Protein AF-A0A5B7TLY6-F1 (afdb_monomer_lite)

Foldseek 3Di:
DLLVQLVVVLVVLLVVLQVVCVVVVDPDHSNVSSVVSVVVCCVVVVDPCVSHVVNVVVVVVD

pLDDT: mean 84.22, std 6.8, range [51.25, 91.44]

Secondary structure (DSSP, 8-state):
-HHHHHHHHHHHHHHHHHHHHHHHT-SS-HHHHHHHHHHHHHHTTSS-GGGTHHHHHHHH--

Radius of gyration: 11.93 Å; chains: 1; bounding box: 23×29×36 Å

Sequence (62 aa):
MRYLRQFVIILFIAFIGEILNKIFNIPIPGNILGMVLLLFALIFGVIKLDYVDEVSKFLLEN

Structure (mmCIF, N/CA/C/O backbone):
data_AF-A0A5B7TLY6-F1
#
_entry.id   AF-A0A5B7TLY6-F1
#
loop_
_atom_site.group_PDB
_atom_site.id
_atom_site.type_symbol
_atom_site.label_atom_id
_atom_site.label_alt_id
_atom_site.label_comp_id
_atom_site.label_asym_id
_atom_site.label_entity_id
_atom_site.label_seq_id
_atom_site.pdbx_PDB_ins_code
_atom_site.Cartn_x
_atom_site.Cartn_y
_atom_site.Cartn_z
_atom_site.occupancy
_atom_site.B_iso_or_equiv
_atom_site.auth_seq_id
_atom_site.auth_comp_id
_atom_site.auth_asym_id
_atom_site.auth_atom_id
_atom_site.pdbx_PDB_model_num
ATOM 1 N N . MET A 1 1 ? -1.516 4.135 18.640 1.00 61.75 1 MET A N 1
ATOM 2 C CA . MET A 1 1 ? -0.618 3.108 18.051 1.00 61.75 1 MET A CA 1
ATOM 3 C C . MET A 1 1 ? -1.175 2.403 16.803 1.00 61.75 1 MET A C 1
ATOM 5 O O . MET A 1 1 ? -0.373 1.888 16.037 1.00 61.75 1 MET A O 1
ATOM 9 N N . ARG A 1 2 ? -2.502 2.326 16.573 1.00 68.69 2 ARG A N 1
ATOM 10 C CA . ARG A 1 2 ? -3.068 1.586 15.422 1.00 68.69 2 ARG A CA 1
ATOM 11 C C . ARG A 1 2 ? -2.744 2.241 14.071 1.00 68.69 2 ARG A C 1
ATOM 13 O O . ARG A 1 2 ? -2.197 1.552 13.224 1.00 68.69 2 ARG A O 1
ATOM 20 N N . TYR A 1 3 ? -2.925 3.558 13.945 1.00 75.31 3 TYR A N 1
ATOM 21 C CA . TYR A 1 3 ? -2.588 4.336 12.742 1.00 75.31 3 TYR A CA 1
ATOM 22 C C . TYR A 1 3 ? -1.135 4.167 12.274 1.00 75.31 3 TYR A C 1
ATOM 24 O O . TYR A 1 3 ? -0.905 3.849 11.117 1.00 75.31 3 TYR A O 1
ATOM 32 N N . LEU A 1 4 ? -0.151 4.271 13.177 1.00 81.06 4 LEU A N 1
ATOM 33 C CA . LEU A 1 4 ? 1.263 4.061 12.825 1.00 81.06 4 LEU A CA 1
ATOM 34 C C . LEU A 1 4 ? 1.517 2.681 12.204 1.00 81.06 4 LEU A C 1
ATOM 36 O O . LEU A 1 4 ? 2.253 2.569 11.233 1.00 81.06 4 LEU A O 1
ATOM 40 N N . ARG A 1 5 ? 0.883 1.629 12.730 1.00 82.38 5 ARG A N 1
ATOM 41 C CA . ARG A 1 5 ? 1.024 0.274 12.185 1.00 82.38 5 ARG A CA 1
ATOM 42 C C . ARG A 1 5 ? 0.406 0.146 10.793 1.00 82.38 5 ARG A C 1
ATOM 44 O O . ARG A 1 5 ? 1.028 -0.455 9.927 1.00 82.38 5 ARG A O 1
ATOM 51 N N . GLN A 1 6 ? -0.776 0.717 10.573 1.00 84.56 6 GLN A N 1
ATOM 52 C CA . GLN A 1 6 ? -1.413 0.717 9.251 1.00 84.56 6 GLN A CA 1
ATOM 53 C C . GLN A 1 6 ? -0.598 1.539 8.233 1.00 84.56 6 GLN A C 1
ATOM 55 O O . GLN A 1 6 ? -0.414 1.125 7.093 1.00 84.56 6 GLN A O 1
ATOM 60 N N . PHE A 1 7 ? -0.022 2.660 8.672 1.00 86.19 7 PHE A N 1
ATOM 61 C CA . PHE A 1 7 ? 0.850 3.504 7.855 1.00 86.19 7 PHE A CA 1
ATOM 62 C C . PHE A 1 7 ? 2.143 2.795 7.447 1.00 86.19 7 PHE A C 1
ATOM 64 O O . PHE A 1 7 ? 2.528 2.842 6.282 1.00 86.19 7 PHE A O 1
ATOM 71 N N . VAL A 1 8 ? 2.777 2.065 8.370 1.00 88.50 8 VAL A N 1
ATOM 72 C CA . VAL A 1 8 ? 3.958 1.244 8.060 1.00 88.50 8 VAL A CA 1
ATOM 73 C C . VAL A 1 8 ? 3.625 0.147 7.047 1.00 88.50 8 VAL A C 1
ATOM 75 O O . VAL A 1 8 ? 4.432 -0.105 6.159 1.00 88.50 8 VAL A O 1
ATOM 78 N N . ILE A 1 9 ? 2.440 -0.472 7.127 1.00 87.44 9 ILE A N 1
ATOM 79 C CA . ILE A 1 9 ? 1.996 -1.473 6.143 1.00 87.44 9 ILE A CA 1
ATOM 80 C C . ILE A 1 9 ? 1.899 -0.849 4.743 1.00 87.44 9 ILE A C 1
ATOM 82 O O . ILE A 1 9 ? 2.446 -1.405 3.793 1.00 87.44 9 ILE A O 1
ATOM 86 N N . ILE A 1 10 ? 1.263 0.320 4.617 1.00 87.38 10 ILE A N 1
ATOM 87 C CA . ILE A 1 10 ? 1.130 1.022 3.330 1.00 87.38 10 ILE A CA 1
ATOM 88 C C . ILE A 1 10 ? 2.500 1.432 2.780 1.00 87.38 10 ILE A C 1
ATOM 90 O O . ILE A 1 10 ? 2.785 1.178 1.610 1.00 87.38 10 ILE A O 1
ATOM 94 N N . LEU A 1 11 ? 3.377 1.990 3.621 1.00 88.25 11 LEU A N 1
ATOM 95 C CA . LEU A 1 11 ? 4.748 2.335 3.232 1.00 88.25 11 LEU A CA 1
ATOM 96 C C . LEU A 1 11 ? 5.538 1.116 2.754 1.00 88.25 11 LEU A C 1
ATOM 98 O O . LEU A 1 11 ? 6.233 1.191 1.745 1.00 88.25 11 LEU A O 1
ATOM 102 N N . PHE A 1 12 ? 5.424 -0.011 3.456 1.00 90.69 12 PHE A N 1
ATOM 103 C CA . PHE A 1 12 ? 6.130 -1.237 3.102 1.00 90.69 12 PHE A CA 1
ATOM 104 C C . PHE A 1 12 ? 5.673 -1.779 1.742 1.00 90.69 12 PHE A C 1
ATOM 106 O O . PHE A 1 12 ? 6.499 -2.164 0.918 1.00 90.69 12 PHE A O 1
ATOM 113 N N . ILE A 1 13 ? 4.368 -1.745 1.467 1.00 89.19 13 ILE A N 1
ATOM 114 C CA . ILE A 1 13 ? 3.802 -2.180 0.182 1.00 89.19 13 ILE A CA 1
ATOM 115 C C . ILE A 1 13 ? 4.198 -1.237 -0.950 1.00 89.19 13 ILE A C 1
ATOM 117 O O . ILE A 1 13 ? 4.575 -1.707 -2.023 1.00 89.19 13 ILE A O 1
ATOM 121 N N . ALA A 1 14 ? 4.163 0.075 -0.715 1.00 88.25 14 ALA A N 1
ATOM 122 C CA . ALA A 1 14 ? 4.626 1.064 -1.684 1.00 88.25 14 ALA A CA 1
ATOM 123 C C . ALA A 1 14 ? 6.112 0.859 -2.020 1.00 88.25 14 ALA A C 1
ATOM 125 O O . ALA A 1 14 ? 6.486 0.840 -3.192 1.00 88.25 14 ALA A O 1
ATOM 126 N N . PHE A 1 15 ? 6.943 0.603 -1.006 1.00 90.25 15 PHE A N 1
ATOM 127 C CA . PHE A 1 15 ? 8.367 0.326 -1.183 1.00 90.25 15 PHE A CA 1
ATOM 128 C C . PHE A 1 15 ? 8.616 -0.963 -1.979 1.00 90.25 15 PHE A C 1
ATOM 130 O O . PHE A 1 15 ? 9.450 -0.979 -2.883 1.00 90.25 15 PHE A O 1
ATOM 137 N N . ILE A 1 16 ? 7.855 -2.031 -1.709 1.00 90.19 16 ILE A N 1
ATOM 138 C CA . ILE A 1 16 ? 7.903 -3.265 -2.510 1.00 90.19 16 ILE A CA 1
ATOM 139 C C . ILE A 1 16 ? 7.474 -2.994 -3.955 1.00 90.19 16 ILE A C 1
ATOM 141 O O . ILE A 1 16 ? 8.139 -3.461 -4.878 1.00 90.19 16 ILE A O 1
ATOM 145 N N . GLY A 1 17 ? 6.396 -2.236 -4.166 1.00 88.50 17 GLY A N 1
ATOM 146 C CA . GLY A 1 17 ? 5.924 -1.858 -5.500 1.00 88.50 17 GLY A CA 1
ATOM 147 C C . GLY A 1 17 ? 6.989 -1.112 -6.303 1.00 88.50 17 GLY A C 1
ATOM 148 O O . GLY A 1 17 ? 7.183 -1.389 -7.486 1.00 88.50 17 GLY A O 1
ATOM 149 N N . GLU A 1 18 ? 7.745 -0.232 -5.650 1.00 88.88 18 GLU A N 1
ATOM 150 C CA . GLU A 1 18 ? 8.837 0.510 -6.277 1.00 88.88 18 GLU A CA 1
ATOM 151 C C . GLU A 1 18 ? 10.080 -0.350 -6.546 1.00 88.88 18 GLU A C 1
ATOM 153 O O . GLU A 1 18 ? 10.685 -0.239 -7.614 1.00 88.88 18 GLU A O 1
ATOM 158 N N . ILE A 1 19 ? 10.435 -1.264 -5.638 1.00 89.69 19 ILE A N 1
ATOM 159 C CA . ILE A 1 19 ? 11.500 -2.249 -5.879 1.00 89.69 19 ILE A CA 1
ATOM 160 C C . ILE A 1 19 ? 11.145 -3.135 -7.073 1.00 89.69 19 ILE A C 1
ATOM 162 O O . ILE A 1 19 ? 11.964 -3.304 -7.975 1.00 89.69 19 ILE A O 1
ATOM 166 N N . LEU A 1 20 ? 9.925 -3.674 -7.110 1.00 86.69 20 LEU A N 1
ATOM 167 C CA . LEU A 1 20 ? 9.461 -4.494 -8.227 1.00 86.69 20 LEU A CA 1
ATOM 168 C C . LEU A 1 20 ? 9.456 -3.696 -9.525 1.00 86.69 20 LEU A C 1
ATOM 170 O O . LEU A 1 20 ? 9.891 -4.208 -10.551 1.00 86.69 20 LEU A O 1
ATOM 174 N N . ASN A 1 21 ? 9.043 -2.431 -9.485 1.00 87.50 21 ASN A N 1
ATOM 175 C CA . ASN A 1 21 ? 9.110 -1.574 -10.656 1.00 87.50 21 ASN A CA 1
ATOM 176 C C . ASN A 1 21 ? 10.536 -1.431 -11.199 1.00 87.50 21 ASN A C 1
ATOM 178 O O . ASN A 1 21 ? 10.747 -1.594 -12.398 1.00 87.50 21 ASN A O 1
ATOM 182 N N . LYS A 1 22 ? 11.514 -1.204 -10.314 1.00 86.06 22 LYS A N 1
ATOM 183 C CA . LYS A 1 22 ? 12.932 -1.105 -10.691 1.00 86.06 22 LYS A CA 1
ATOM 184 C C . LYS A 1 22 ? 13.499 -2.422 -11.218 1.00 86.06 22 LYS A C 1
ATOM 186 O O . LYS A 1 22 ? 14.304 -2.393 -12.141 1.00 86.06 22 LYS A O 1
ATOM 191 N N . ILE A 1 23 ? 13.084 -3.562 -10.661 1.00 87.81 23 ILE A N 1
ATOM 192 C CA . ILE A 1 23 ? 13.547 -4.891 -11.095 1.00 87.81 23 ILE A CA 1
ATOM 193 C C . ILE A 1 23 ? 12.959 -5.262 -12.459 1.00 87.81 23 ILE A C 1
ATOM 195 O O . ILE A 1 23 ? 13.686 -5.693 -13.348 1.00 87.81 23 ILE A O 1
ATOM 199 N N . PHE A 1 24 ? 11.647 -5.100 -12.629 1.00 83.69 24 PHE A N 1
ATOM 200 C CA . PHE A 1 24 ? 10.943 -5.488 -13.852 1.00 83.69 24 PHE A CA 1
ATOM 201 C C . PHE A 1 24 ? 10.989 -4.407 -14.946 1.00 83.69 24 PHE A C 1
ATOM 203 O O . PHE A 1 24 ? 10.561 -4.671 -16.066 1.00 83.69 24 PHE A O 1
ATOM 210 N N . ASN A 1 25 ? 11.512 -3.211 -14.636 1.00 78.31 25 ASN A N 1
ATOM 211 C CA . ASN A 1 25 ? 11.656 -2.066 -15.544 1.00 78.31 25 ASN A CA 1
ATOM 212 C C . ASN A 1 25 ? 10.355 -1.738 -16.300 1.00 78.31 25 ASN A C 1
ATOM 214 O O . ASN A 1 25 ? 10.331 -1.460 -17.499 1.00 78.31 25 ASN A O 1
ATOM 218 N N . ILE A 1 26 ? 9.237 -1.853 -15.584 1.00 78.06 26 ILE A N 1
ATOM 219 C CA . ILE A 1 26 ? 7.901 -1.695 -16.153 1.00 78.06 26 ILE A CA 1
ATOM 220 C C . ILE A 1 26 ? 7.688 -0.193 -16.405 1.00 78.06 26 ILE A C 1
ATOM 222 O O . ILE A 1 26 ? 7.951 0.597 -15.499 1.00 78.06 26 ILE A O 1
ATOM 226 N N . PRO A 1 27 ? 7.147 0.234 -17.564 1.00 80.25 27 PRO A N 1
ATOM 227 C CA . PRO A 1 27 ? 6.928 1.651 -17.905 1.00 80.25 27 PRO A CA 1
ATOM 228 C C . PRO A 1 27 ? 5.863 2.361 -17.042 1.00 80.25 27 PRO A C 1
ATOM 230 O O . PRO A 1 27 ? 5.409 3.454 -17.369 1.00 80.25 27 PRO A O 1
ATOM 233 N N . ILE A 1 28 ? 5.431 1.731 -15.953 1.00 80.69 28 ILE A N 1
ATOM 234 C CA . ILE A 1 28 ? 4.406 2.211 -15.035 1.00 80.69 28 ILE A CA 1
ATOM 235 C C . ILE A 1 28 ? 5.117 2.764 -13.789 1.00 80.69 28 ILE A C 1
ATOM 237 O O . ILE A 1 28 ? 6.037 2.119 -13.309 1.00 80.69 28 ILE A O 1
ATOM 241 N N . PRO A 1 29 ? 4.709 3.902 -13.209 1.00 80.38 29 PRO A N 1
ATOM 242 C CA . PRO A 1 29 ? 5.262 4.386 -11.944 1.00 80.38 29 PRO A CA 1
ATOM 243 C C . PRO A 1 29 ? 5.152 3.356 -10.806 1.00 80.38 29 PRO A C 1
ATOM 245 O O . PRO A 1 29 ? 4.105 2.728 -10.631 1.00 80.38 29 PRO A O 1
ATOM 248 N N . GLY A 1 30 ? 6.191 3.245 -9.968 1.00 83.25 30 GLY A N 1
ATOM 249 C CA . GLY A 1 30 ? 6.218 2.332 -8.812 1.00 83.25 30 GLY A CA 1
ATOM 250 C C . GLY A 1 30 ? 5.046 2.505 -7.836 1.00 83.25 30 GLY A C 1
ATOM 251 O O . GLY A 1 30 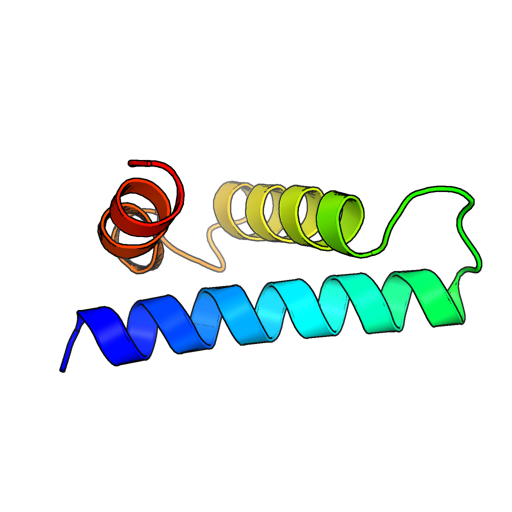? 4.546 1.518 -7.304 1.00 83.25 30 GLY A O 1
ATOM 252 N N . ASN A 1 31 ? 4.533 3.732 -7.693 1.00 83.19 31 ASN A N 1
ATOM 253 C CA . ASN A 1 31 ? 3.289 4.047 -6.979 1.00 83.19 31 ASN A CA 1
ATOM 254 C C . ASN A 1 31 ? 2.113 3.164 -7.445 1.00 83.19 31 ASN A C 1
ATOM 256 O O . ASN A 1 31 ? 1.482 2.489 -6.631 1.00 83.19 31 ASN A O 1
ATOM 260 N N . ILE A 1 32 ? 1.849 3.122 -8.755 1.00 87.81 32 ILE A N 1
ATOM 261 C CA . ILE A 1 32 ? 0.710 2.380 -9.311 1.00 87.81 32 ILE A CA 1
ATOM 262 C C . ILE A 1 32 ? 0.901 0.877 -9.077 1.00 87.81 32 ILE A C 1
ATOM 264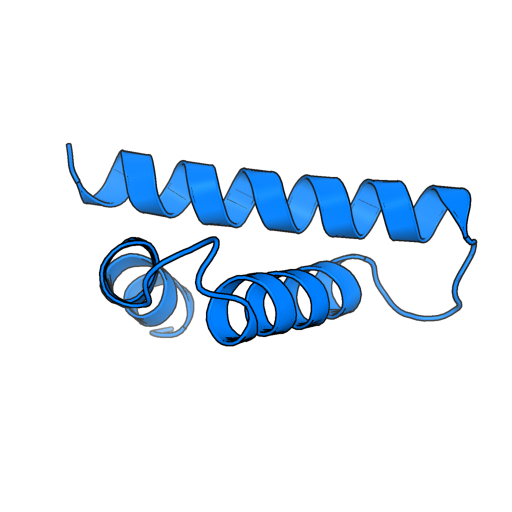 O O . ILE A 1 32 ? -0.048 0.175 -8.737 1.00 87.81 32 ILE A O 1
ATOM 268 N N . LEU A 1 33 ? 2.138 0.381 -9.184 1.00 89.12 33 LEU A N 1
ATOM 269 C CA . LEU A 1 33 ? 2.458 -1.001 -8.820 1.00 89.12 33 LEU A CA 1
ATOM 270 C C . LEU A 1 33 ? 2.208 -1.281 -7.338 1.00 89.12 33 LEU A C 1
ATOM 272 O O . LEU A 1 33 ? 1.655 -2.328 -7.019 1.00 89.12 33 LEU A O 1
ATOM 276 N N . GLY A 1 34 ? 2.540 -0.348 -6.446 1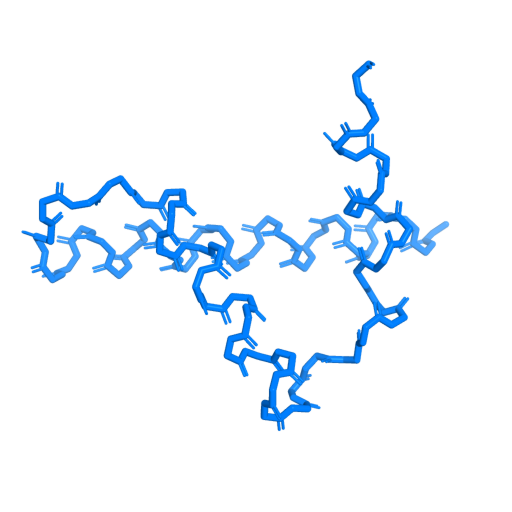.00 88.88 34 GLY A N 1
ATOM 277 C CA . GLY A 1 34 ? 2.202 -0.432 -5.024 1.00 88.88 34 GLY A CA 1
ATOM 278 C C . GLY A 1 34 ? 0.693 -0.541 -4.787 1.00 88.88 34 GLY A C 1
ATOM 279 O O . GLY A 1 34 ? 0.260 -1.390 -4.009 1.00 88.88 34 GLY A O 1
ATOM 280 N N . MET A 1 35 ? -0.121 0.240 -5.506 1.00 89.00 35 MET A N 1
ATOM 281 C CA . MET A 1 35 ? -1.589 0.149 -5.438 1.00 89.00 35 MET A CA 1
ATOM 282 C C . MET A 1 35 ? -2.111 -1.208 -5.926 1.00 89.00 35 MET A C 1
ATOM 284 O O . MET A 1 35 ? -2.963 -1.814 -5.277 1.00 89.00 35 MET A O 1
ATOM 288 N N . VAL A 1 36 ? -1.585 -1.714 -7.045 1.00 90.25 36 VAL A N 1
ATOM 289 C CA . VAL A 1 36 ? -1.941 -3.038 -7.583 1.00 90.25 36 VAL A CA 1
ATOM 290 C C . VAL A 1 36 ? -1.542 -4.147 -6.607 1.00 90.25 36 VAL A C 1
ATOM 292 O O . VAL A 1 36 ? -2.298 -5.091 -6.387 1.00 90.25 36 VAL A O 1
ATOM 295 N N . LEU A 1 37 ? -0.380 -4.024 -5.971 1.00 89.50 37 LEU A N 1
ATOM 296 C CA . LEU A 1 37 ? 0.120 -4.999 -5.007 1.00 89.50 37 LEU A CA 1
ATOM 297 C C . LEU A 1 37 ? -0.705 -4.998 -3.716 1.00 89.50 37 LEU A C 1
ATOM 299 O O . LEU A 1 37 ? -1.031 -6.068 -3.205 1.00 89.50 37 LEU A O 1
ATOM 303 N N . LEU A 1 38 ? -1.111 -3.818 -3.235 1.00 89.06 38 LEU A N 1
ATOM 304 C CA . LEU A 1 38 ? -2.061 -3.681 -2.130 1.00 89.06 38 LEU A CA 1
ATOM 305 C C . LEU A 1 38 ? -3.402 -4.338 -2.477 1.00 89.06 38 LEU A C 1
ATOM 307 O O . LEU A 1 38 ? -3.944 -5.081 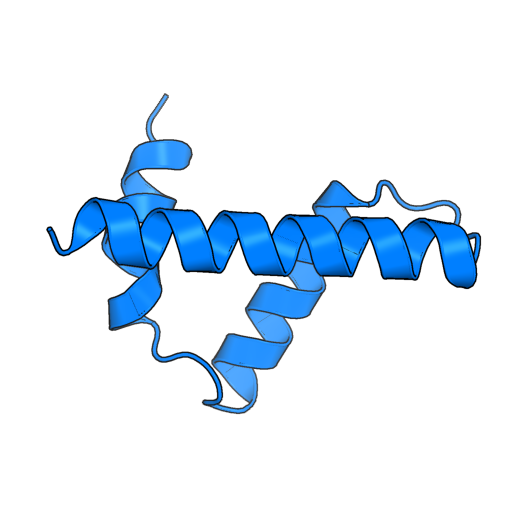-1.662 1.00 89.06 38 LEU A O 1
ATOM 311 N N . LEU A 1 39 ? -3.911 -4.113 -3.692 1.00 90.19 39 LEU A N 1
ATOM 312 C CA . LEU A 1 39 ? -5.151 -4.723 -4.168 1.00 90.19 39 LEU A CA 1
ATOM 313 C C . LEU A 1 39 ? -5.055 -6.253 -4.160 1.00 90.19 39 LEU A C 1
ATOM 315 O O . LEU A 1 39 ? -5.933 -6.915 -3.612 1.00 90.19 39 LEU A O 1
ATOM 319 N N . PHE A 1 40 ? -3.977 -6.825 -4.701 1.00 91.44 40 PHE A N 1
ATOM 320 C CA . PHE A 1 40 ? -3.761 -8.270 -4.639 1.00 91.44 40 PHE A CA 1
ATOM 321 C C . PHE A 1 40 ? -3.652 -8.767 -3.195 1.00 91.44 40 PHE A C 1
ATOM 323 O O . PHE A 1 40 ? -4.285 -9.761 -2.852 1.00 91.44 40 PHE A O 1
ATOM 330 N N . ALA A 1 41 ? -2.921 -8.070 -2.323 1.00 88.81 41 ALA A N 1
ATOM 331 C CA . ALA A 1 41 ? -2.796 -8.450 -0.916 1.00 88.81 41 ALA A CA 1
ATOM 332 C C . ALA A 1 41 ? -4.146 -8.453 -0.172 1.00 88.81 41 ALA A C 1
ATOM 334 O O . ALA A 1 41 ? -4.361 -9.310 0.689 1.00 88.81 41 ALA A O 1
ATOM 335 N N . LEU A 1 42 ? -5.057 -7.540 -0.527 1.00 89.62 42 LEU A N 1
ATOM 336 C CA . LEU A 1 42 ? -6.435 -7.510 -0.029 1.00 89.62 42 LEU A CA 1
ATOM 337 C C . LEU A 1 42 ? -7.272 -8.662 -0.605 1.00 89.62 42 LEU A C 1
ATOM 339 O O . LEU A 1 42 ? -7.961 -9.345 0.150 1.00 89.62 42 LEU A O 1
ATOM 343 N N . ILE A 1 43 ? -7.184 -8.921 -1.915 1.00 89.94 43 ILE A 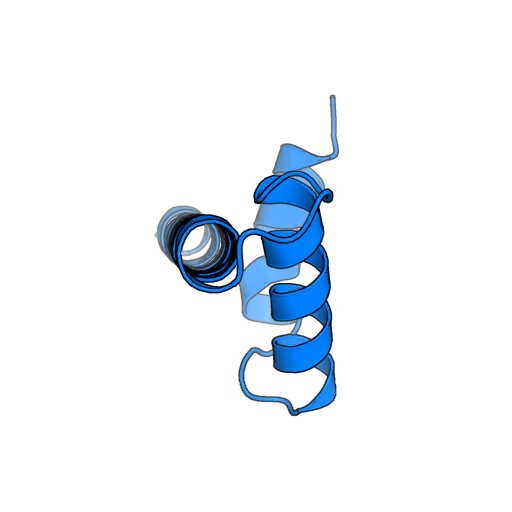N 1
ATOM 344 C CA . ILE A 1 43 ? -7.916 -10.011 -2.590 1.00 89.94 43 ILE A CA 1
ATOM 345 C C . ILE A 1 43 ? -7.505 -11.381 -2.037 1.00 89.94 43 ILE A C 1
ATOM 347 O O . ILE A 1 43 ? -8.361 -12.211 -1.744 1.00 89.94 43 ILE A O 1
ATOM 351 N N . PHE A 1 44 ? -6.204 -11.620 -1.861 1.00 89.94 44 PHE A N 1
ATOM 352 C CA . PHE A 1 44 ? -5.676 -12.871 -1.309 1.00 89.94 44 PHE A CA 1
ATOM 353 C C . PHE A 1 44 ? -5.867 -12.987 0.213 1.00 89.94 44 PHE A C 1
ATOM 355 O O . PHE A 1 44 ? -5.517 -14.013 0.793 1.00 89.94 44 PHE A O 1
ATOM 362 N N . GLY A 1 45 ? -6.393 -11.952 0.878 1.00 85.69 45 GLY A N 1
ATOM 363 C CA . GLY A 1 45 ? -6.612 -11.941 2.326 1.00 85.69 45 GLY A CA 1
ATOM 364 C C . GLY A 1 45 ? -5.327 -11.920 3.162 1.00 85.69 45 GLY A C 1
ATOM 365 O O . GLY A 1 45 ? -5.390 -12.121 4.374 1.00 85.69 45 GLY A O 1
ATOM 366 N N . VAL A 1 46 ? -4.170 -11.657 2.539 1.00 88.00 46 VAL A N 1
ATOM 367 C CA . VAL A 1 46 ? -2.876 -11.476 3.225 1.00 88.00 46 VAL A CA 1
ATOM 368 C C . VAL A 1 46 ? -2.948 -10.266 4.154 1.00 88.00 46 VAL A C 1
ATOM 370 O O . VAL A 1 46 ? -2.412 -10.283 5.262 1.00 88.00 46 VAL A O 1
ATOM 373 N N . ILE A 1 47 ? -3.653 -9.225 3.714 1.00 84.50 47 ILE A N 1
ATOM 374 C CA . ILE A 1 47 ? -3.949 -8.028 4.494 1.00 84.50 47 ILE A CA 1
ATOM 375 C C . ILE A 1 47 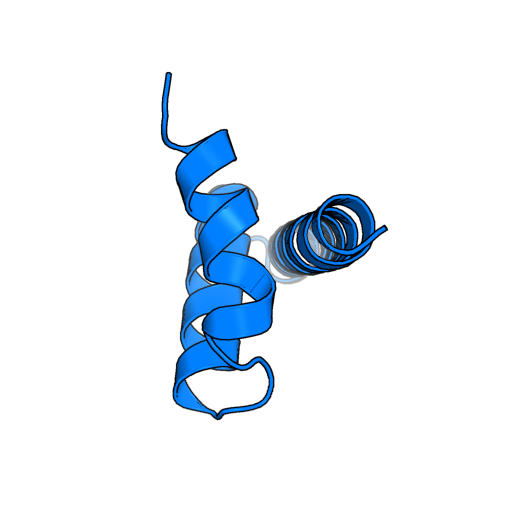? -5.464 -7.922 4.606 1.00 84.50 47 ILE A C 1
ATOM 377 O O . ILE A 1 47 ? -6.169 -7.947 3.602 1.00 84.50 47 ILE A O 1
ATOM 381 N N . LYS A 1 48 ? -5.985 -7.791 5.831 1.00 84.56 48 LYS A N 1
ATOM 382 C CA . LYS A 1 48 ? -7.403 -7.453 6.021 1.00 84.56 48 LYS A CA 1
ATOM 383 C C . LYS A 1 48 ? -7.610 -5.966 5.786 1.00 84.56 48 LYS A C 1
ATOM 385 O O . LYS A 1 48 ? -6.786 -5.155 6.205 1.00 84.56 48 LYS A O 1
ATOM 390 N N . LEU A 1 49 ? -8.749 -5.628 5.195 1.00 81.75 49 LEU A N 1
ATOM 391 C CA . LEU A 1 49 ? -9.140 -4.253 4.893 1.00 81.75 49 LEU A CA 1
ATOM 392 C C . LEU A 1 49 ? -9.083 -3.356 6.148 1.00 81.75 49 LEU A C 1
ATOM 394 O O . LEU A 1 49 ? -8.505 -2.276 6.099 1.00 81.75 49 LEU A O 1
ATOM 398 N N . ASP A 1 50 ? -9.496 -3.874 7.309 1.00 81.38 50 ASP A N 1
ATOM 399 C CA . ASP A 1 50 ? -9.414 -3.194 8.616 1.00 81.38 50 ASP A CA 1
ATOM 400 C C . ASP A 1 50 ? -7.995 -2.738 9.029 1.00 81.38 50 ASP A C 1
ATOM 402 O O . ASP A 1 50 ? -7.838 -1.854 9.876 1.00 81.38 50 ASP A O 1
ATOM 406 N N . TYR A 1 51 ? -6.936 -3.343 8.472 1.00 80.62 51 TYR A N 1
ATOM 407 C CA . TYR A 1 51 ? -5.544 -2.960 8.748 1.00 80.62 51 TYR A CA 1
ATOM 408 C C . TYR A 1 51 ? -5.046 -1.799 7.895 1.00 80.62 51 TYR A C 1
ATOM 410 O O . TYR A 1 51 ? -3.936 -1.333 8.128 1.00 80.62 51 TYR A O 1
ATOM 418 N N . VAL A 1 52 ? -5.808 -1.348 6.907 1.00 83.12 52 VAL A N 1
ATOM 419 C CA . VAL A 1 52 ? -5.384 -0.266 6.012 1.00 83.12 52 VAL A CA 1
ATOM 420 C C . VAL A 1 52 ? -6.481 0.764 5.766 1.00 83.12 52 VAL A C 1
ATOM 422 O O . VAL A 1 52 ? -6.144 1.861 5.344 1.00 83.12 52 VAL A O 1
ATOM 425 N N . ASP A 1 53 ? -7.749 0.472 6.072 1.00 83.69 53 ASP A N 1
ATOM 426 C CA . ASP A 1 53 ? -8.899 1.340 5.772 1.00 83.69 53 ASP A CA 1
ATOM 427 C C . ASP A 1 53 ? -8.772 2.751 6.368 1.00 83.69 53 ASP A C 1
ATOM 429 O O . ASP A 1 53 ? -8.883 3.738 5.646 1.00 83.69 53 ASP A O 1
ATOM 433 N N . GLU A 1 54 ? -8.476 2.862 7.668 1.00 81.44 54 GLU A N 1
ATOM 434 C CA . GLU A 1 54 ? -8.396 4.157 8.366 1.00 81.44 54 GLU A CA 1
ATOM 435 C C . GLU A 1 54 ? -7.263 5.038 7.825 1.00 81.44 54 GLU A C 1
ATOM 437 O O . GLU A 1 54 ? -7.485 6.209 7.527 1.00 81.44 54 GLU A O 1
ATOM 442 N N . VAL A 1 55 ? -6.052 4.492 7.668 1.00 83.69 55 VAL A N 1
ATOM 443 C CA . VAL A 1 55 ? -4.932 5.272 7.115 1.00 83.69 55 VAL A CA 1
ATOM 444 C C . VAL A 1 55 ? -5.100 5.535 5.623 1.00 83.69 55 VAL A C 1
ATOM 446 O O . VAL A 1 55 ? -4.731 6.611 5.169 1.00 83.69 55 VAL A O 1
ATOM 449 N N . SER A 1 56 ? -5.671 4.605 4.857 1.00 80.88 56 SER A N 1
ATOM 450 C CA . SER A 1 56 ? -5.928 4.836 3.430 1.00 80.88 56 SER A CA 1
ATOM 451 C C . SER A 1 56 ? -6.924 5.974 3.241 1.00 80.88 56 SER A C 1
ATOM 453 O O . SER A 1 56 ? -6.674 6.855 2.428 1.00 80.88 56 SER A O 1
ATOM 455 N N . LYS A 1 57 ? -8.008 6.006 4.028 1.00 82.44 57 LYS A N 1
ATOM 456 C CA . LYS A 1 57 ? -8.961 7.126 4.034 1.00 82.44 57 LYS A CA 1
ATOM 457 C C . LYS A 1 57 ? -8.289 8.429 4.434 1.00 82.44 57 LYS A C 1
ATOM 459 O O . LYS A 1 57 ? -8.413 9.389 3.696 1.00 82.44 57 LYS A O 1
ATOM 464 N N . PHE A 1 58 ? -7.501 8.430 5.508 1.00 82.44 58 PHE A N 1
ATOM 465 C CA . PHE A 1 58 ? -6.757 9.615 5.941 1.00 82.44 58 PHE A CA 1
ATOM 466 C C . PHE A 1 58 ? -5.778 10.148 4.879 1.00 82.44 58 PHE A C 1
ATOM 468 O O . PHE A 1 58 ? -5.614 11.350 4.746 1.00 82.44 58 PHE A O 1
ATOM 475 N N . LEU A 1 59 ? -5.109 9.269 4.126 1.00 80.00 59 LEU A N 1
ATOM 476 C CA . LEU A 1 59 ? -4.186 9.672 3.057 1.00 80.00 59 LEU A CA 1
ATOM 477 C C . LEU A 1 59 ? -4.907 10.146 1.785 1.00 80.00 59 LEU A C 1
ATOM 479 O O . LEU A 1 59 ? -4.321 10.882 0.992 1.00 80.00 59 LEU A O 1
ATOM 483 N N . LEU A 1 60 ? -6.136 9.677 1.560 1.00 81.31 60 LEU A N 1
ATOM 484 C CA . LEU A 1 60 ? -6.966 10.041 0.410 1.00 81.31 60 LEU A CA 1
ATOM 485 C C . LEU A 1 60 ? -7.860 11.258 0.689 1.00 81.31 60 LEU A C 1
ATOM 487 O O . LEU A 1 60 ? -8.226 11.957 -0.255 1.00 81.31 60 LEU A O 1
ATOM 491 N N . GLU A 1 61 ? -8.190 11.523 1.954 1.00 78.19 61 GLU A N 1
ATOM 492 C CA . GLU A 1 61 ? -8.765 12.782 2.429 1.00 78.19 61 GLU A CA 1
ATOM 493 C C . GLU A 1 61 ? -7.698 13.884 2.319 1.00 78.19 61 GLU A C 1
ATOM 495 O O . GLU A 1 61 ? -6.885 14.083 3.220 1.00 78.19 61 GLU A O 1
ATOM 500 N N . ASN A 1 62 ? -7.686 14.574 1.174 1.00 51.25 62 ASN A N 1
ATOM 501 C CA . ASN A 1 62 ? -7.082 15.902 1.020 1.00 51.25 62 ASN A CA 1
ATOM 502 C C . ASN A 1 62 ? -8.121 16.984 1.310 1.00 51.25 62 ASN A C 1
ATOM 504 O O . ASN A 1 62 ? -9.244 16.860 0.766 1.00 51.25 62 ASN A O 1
#